Protein AF-R9XJ41-F1 (afdb_monomer_lite)

pLDDT: mean 78.34, std 14.09, range [43.09, 94.81]

Sequence (168 aa):
MDTTALHADYVDATAALVRALARLYLAQQDCAAPDPAQLEHYVRPQLVASANAATTRLLPGNPLAAQLQALRSASYRADAELRTQLAAQWRLLQLFAEQRAAYCALAEDTAVLYSKLRARHAARTRRPSQRSAAAERMRELLLLLIVQGGYHGTHPRVDGWVRRLTLT

Foldseek 3Di:
DPCPVVVVVVLVVLLVVLLVVLCVVCVVVVNNDDDPVSSCVRRVVVSVVVVVVVQVPDDPPDPVVVVVVVVVVVVVVVVVVVVVVVVVVVVVVVVVVVVVVVVVVVVVVVVVVVVVVVVVVVVVPPDPDDDDPVNVVVVVVVVVCCVVVPPPPPDVVVVVVVVVVPPD

Radius of gyration: 33.68 Å; chains: 1; bounding box: 62×40×95 Å

Secondary structure (DSSP, 8-state):
--HHHHHHHHHHHHHHHHHHHHHHHHHHTT-SS--HHHHHHHHHHHHHHHHHHHHHT--TT-HHHHHHHHHHHHHHHHHHHHHHHHHHHHHHHHHHHHHHHHHHHHHHHHHHHHHHHHHHHHHHS-S-----HHHHHHHHHHHHHHHHTT-----HHHHHHHHHHH--

Structure (mmCIF, N/CA/C/O backbone):
data_AF-R9XJ41-F1
#
_entry.id   AF-R9XJ41-F1
#
loop_
_atom_site.group_PDB
_atom_site.id
_atom_site.type_symbol
_atom_site.label_atom_id
_atom_site.label_alt_id
_atom_site.label_comp_id
_atom_site.label_asym_id
_atom_site.label_entity_id
_atom_site.label_seq_id
_atom_site.pdbx_PDB_ins_code
_atom_site.Cartn_x
_atom_site.Cartn_y
_atom_site.Cartn_z
_atom_site.occupancy
_atom_site.B_iso_or_equiv
_atom_site.auth_seq_id
_atom_site.auth_comp_id
_atom_site.auth_asym_id
_atom_site.auth_atom_id
_atom_site.pdbx_PDB_model_num
ATOM 1 N N . MET A 1 1 ? -10.178 -18.156 27.387 1.00 47.78 1 MET A N 1
ATOM 2 C CA . MET A 1 1 ? -11.126 -17.959 26.269 1.00 47.78 1 MET A CA 1
ATOM 3 C C . MET A 1 1 ? -10.438 -17.096 25.237 1.00 47.78 1 MET A C 1
ATOM 5 O O . MET A 1 1 ? -9.752 -16.164 25.638 1.00 47.78 1 MET A O 1
ATOM 9 N N . ASP A 1 2 ? -10.562 -17.440 23.959 1.00 60.72 2 ASP A N 1
ATOM 10 C CA . ASP A 1 2 ? -9.888 -16.732 22.874 1.00 60.72 2 ASP A CA 1
ATOM 11 C C . ASP A 1 2 ? -10.610 -15.406 22.592 1.00 60.72 2 ASP A C 1
ATOM 13 O O . ASP A 1 2 ? -11.625 -15.346 21.902 1.00 60.72 2 ASP A O 1
ATOM 17 N N . THR A 1 3 ? -10.140 -14.337 23.234 1.00 76.06 3 THR A N 1
ATOM 18 C CA . THR A 1 3 ? -10.737 -12.997 23.148 1.00 76.06 3 THR A CA 1
ATOM 19 C C . THR A 1 3 ? -10.487 -12.324 21.799 1.00 76.06 3 THR A C 1
ATOM 21 O O . THR A 1 3 ? -11.039 -11.256 21.547 1.00 76.06 3 THR A O 1
ATOM 24 N N . THR A 1 4 ? -9.677 -12.932 20.927 1.00 77.38 4 THR A N 1
ATOM 25 C CA . THR A 1 4 ? -9.327 -12.384 19.612 1.00 77.38 4 THR A CA 1
ATOM 26 C C . THR A 1 4 ? -10.504 -12.419 18.638 1.00 77.38 4 THR A C 1
ATOM 28 O O . THR A 1 4 ? -10.773 -11.411 17.989 1.00 77.38 4 THR A O 1
ATOM 31 N N . ALA A 1 5 ? -11.266 -13.517 18.608 1.00 83.75 5 ALA A N 1
ATOM 32 C CA . ALA A 1 5 ? -12.460 -13.648 17.773 1.00 83.75 5 ALA A CA 1
ATOM 33 C C . ALA A 1 5 ? -13.555 -12.655 18.192 1.00 83.75 5 ALA A C 1
ATOM 35 O O . ALA A 1 5 ? -14.071 -11.909 17.368 1.00 83.75 5 ALA A O 1
ATOM 36 N N . LEU A 1 6 ? -13.820 -12.554 19.500 1.00 89.69 6 LEU A N 1
ATOM 37 C CA . LEU A 1 6 ? -14.790 -11.595 20.036 1.00 89.69 6 LEU A CA 1
ATOM 38 C C . LEU A 1 6 ? -14.383 -10.140 19.747 1.00 89.69 6 LEU A C 1
ATOM 40 O O . LEU A 1 6 ? -15.234 -9.285 19.512 1.00 89.69 6 LEU A O 1
ATOM 44 N N . HIS A 1 7 ? -13.081 -9.845 19.774 1.00 84.44 7 HIS A N 1
ATOM 45 C CA . HIS A 1 7 ? -12.575 -8.523 19.427 1.00 84.44 7 HIS A CA 1
ATOM 46 C C . HIS A 1 7 ? -12.777 -8.204 17.941 1.00 84.44 7 HIS A C 1
ATOM 48 O O . HIS A 1 7 ? -13.192 -7.091 17.627 1.00 84.44 7 HIS A O 1
ATOM 54 N N . ALA A 1 8 ? -12.527 -9.165 17.048 1.00 88.00 8 ALA A N 1
ATOM 55 C CA . ALA A 1 8 ? -12.768 -9.000 15.617 1.00 88.00 8 ALA A CA 1
ATOM 56 C C . ALA A 1 8 ? -14.253 -8.722 15.331 1.00 88.00 8 ALA A C 1
ATOM 58 O O . ALA A 1 8 ? -14.571 -7.707 14.712 1.00 88.00 8 ALA A O 1
ATOM 59 N N . ASP A 1 9 ? -15.153 -9.528 15.901 1.00 91.06 9 ASP A N 1
ATOM 60 C CA . ASP A 1 9 ? -16.602 -9.341 15.760 1.00 91.06 9 ASP A CA 1
ATOM 61 C C . ASP A 1 9 ? -17.055 -7.968 16.278 1.00 91.06 9 ASP A C 1
ATOM 63 O O . ASP A 1 9 ? -17.872 -7.285 15.656 1.00 91.06 9 ASP A O 1
ATOM 67 N N . TYR A 1 10 ? -16.498 -7.526 17.411 1.00 88.81 10 TYR A N 1
ATOM 68 C CA . TYR A 1 10 ? -16.774 -6.202 17.964 1.00 88.81 10 TYR A CA 1
ATOM 69 C C . TYR A 1 10 ? -16.320 -5.076 17.026 1.00 88.81 10 TYR A C 1
ATOM 71 O O . TYR A 1 10 ? -17.053 -4.100 16.835 1.00 88.81 10 TYR A O 1
ATOM 79 N N . VAL A 1 11 ? -15.121 -5.185 16.446 1.00 88.75 11 VAL A N 1
ATOM 80 C CA . VAL A 1 11 ? -14.584 -4.182 15.514 1.00 88.75 11 VAL A CA 1
ATOM 81 C C . VAL A 1 11 ? -15.458 -4.094 14.264 1.00 88.75 11 VAL A C 1
ATOM 83 O O . VAL A 1 11 ? -15.842 -2.986 13.875 1.00 88.75 11 VAL A O 1
ATOM 86 N N . ASP A 1 12 ? -15.844 -5.234 13.697 1.00 91.50 12 ASP A N 1
ATOM 87 C CA . ASP A 1 12 ? -16.682 -5.297 12.498 1.00 91.50 12 ASP A CA 1
ATOM 88 C C . ASP A 1 12 ? -18.084 -4.738 12.755 1.00 91.50 12 ASP A C 1
ATOM 90 O O . ASP A 1 12 ? -18.573 -3.893 11.995 1.00 91.50 12 ASP A O 1
ATOM 94 N N . ALA A 1 13 ? -18.708 -5.123 13.872 1.00 93.19 13 ALA A N 1
ATOM 95 C CA . ALA A 1 13 ? -20.007 -4.595 14.277 1.00 93.19 13 ALA A CA 1
ATOM 96 C C . ALA A 1 13 ? -19.960 -3.076 14.519 1.00 93.19 13 ALA A C 1
ATOM 98 O O . ALA A 1 13 ? -20.854 -2.346 14.082 1.00 93.19 13 ALA A O 1
ATOM 99 N N . THR A 1 14 ? -18.897 -2.578 15.159 1.00 91.38 14 THR A N 1
ATOM 100 C CA . THR A 1 14 ? -18.712 -1.140 15.413 1.00 91.38 14 THR A CA 1
ATOM 101 C C . THR A 1 14 ? -18.532 -0.370 14.104 1.00 91.38 14 THR A C 1
ATOM 103 O O . THR A 1 14 ? -19.156 0.675 13.908 1.00 91.38 14 THR A O 1
ATOM 106 N N . ALA A 1 15 ? -17.729 -0.892 13.174 1.00 92.00 15 ALA A N 1
ATOM 107 C CA . ALA A 1 15 ? -17.530 -0.281 11.863 1.00 92.00 15 ALA A CA 1
ATOM 108 C C . ALA A 1 15 ? -18.827 -0.252 11.039 1.00 92.00 15 ALA A C 1
ATOM 110 O O . ALA A 1 15 ? -19.143 0.767 10.414 1.00 92.00 15 ALA A O 1
ATOM 111 N N . ALA A 1 16 ? -19.604 -1.338 11.067 1.00 94.00 16 ALA A N 1
ATOM 112 C CA . ALA A 1 16 ? -20.904 -1.415 10.410 1.00 94.00 16 ALA A CA 1
ATOM 113 C C . ALA A 1 16 ? -21.900 -0.400 10.993 1.00 94.00 16 ALA A C 1
ATOM 115 O O . ALA A 1 16 ? -22.562 0.311 10.234 1.00 94.00 16 ALA A O 1
ATOM 116 N N . LEU A 1 17 ? -21.955 -0.276 12.323 1.00 94.81 17 LEU A N 1
ATOM 117 C CA . LEU A 1 17 ? -22.817 0.685 13.010 1.00 94.81 17 LEU A CA 1
ATOM 118 C C . LEU A 1 17 ? -22.461 2.131 12.645 1.00 94.81 17 LEU A C 1
ATOM 120 O O . LEU A 1 17 ? -23.339 2.892 12.243 1.00 94.81 17 LEU A O 1
ATOM 124 N N . VAL A 1 18 ? -21.182 2.511 12.727 1.00 94.38 18 VAL A N 1
ATOM 125 C CA . VAL A 1 18 ? -20.737 3.875 12.385 1.00 94.38 18 VAL A CA 1
ATOM 126 C C . VAL A 1 18 ? -21.046 4.204 10.921 1.00 94.38 18 VAL A C 1
ATOM 128 O O . VAL A 1 18 ? -21.516 5.301 10.619 1.00 94.38 18 VAL A O 1
ATOM 131 N N . ARG A 1 19 ? -20.863 3.247 10.003 1.00 94.75 19 ARG A N 1
ATOM 132 C CA . ARG A 1 19 ? -21.244 3.415 8.591 1.00 94.75 19 ARG A CA 1
ATOM 133 C C . ARG A 1 19 ? -22.747 3.581 8.401 1.00 94.75 19 ARG A C 1
ATOM 135 O O . ARG A 1 19 ? -23.159 4.422 7.604 1.00 94.75 19 ARG A O 1
ATOM 142 N N . ALA A 1 20 ? -23.563 2.807 9.112 1.00 94.06 20 ALA A N 1
ATOM 143 C CA . ALA A 1 20 ? -25.016 2.938 9.059 1.00 94.06 20 ALA A CA 1
ATOM 144 C C . ALA A 1 20 ? -25.473 4.314 9.568 1.00 94.06 20 ALA A C 1
ATOM 146 O O . ALA A 1 20 ? -26.287 4.965 8.915 1.00 94.06 20 ALA A O 1
ATOM 147 N N . LEU A 1 21 ? -24.890 4.796 10.670 1.00 94.06 21 LEU A N 1
ATOM 148 C CA . LEU A 1 21 ? -25.164 6.127 11.215 1.00 94.06 21 LEU A CA 1
ATOM 149 C C . LEU A 1 21 ? -24.740 7.245 10.256 1.00 94.06 21 LEU A C 1
ATOM 151 O O . LEU A 1 21 ? -25.495 8.192 10.054 1.00 94.06 21 LEU A O 1
ATOM 155 N N . ALA A 1 22 ? -23.576 7.122 9.615 1.00 93.06 22 ALA A N 1
ATOM 156 C CA . ALA A 1 22 ? -23.124 8.092 8.621 1.00 93.06 22 ALA A CA 1
ATOM 157 C C . ALA A 1 22 ? -24.053 8.139 7.394 1.00 93.06 22 ALA A C 1
ATOM 159 O O . ALA A 1 22 ? -24.390 9.221 6.919 1.00 93.06 22 ALA A O 1
ATOM 160 N N . ARG A 1 23 ? -24.529 6.980 6.916 1.00 93.81 23 ARG A N 1
ATOM 161 C CA . ARG A 1 23 ? -25.531 6.912 5.838 1.00 93.81 23 ARG A CA 1
ATOM 162 C C . ARG A 1 23 ? -26.861 7.533 6.250 1.00 93.81 23 ARG A C 1
ATOM 164 O O . ARG A 1 23 ? -27.439 8.268 5.461 1.00 93.81 23 ARG A O 1
ATOM 171 N N . LEU A 1 24 ? -27.326 7.266 7.470 1.00 94.06 24 LEU A N 1
ATOM 172 C CA . LEU A 1 24 ? -28.554 7.858 8.000 1.00 94.06 24 LEU A CA 1
ATOM 173 C C . LEU A 1 24 ? -28.443 9.385 8.085 1.00 94.06 24 LEU A C 1
ATOM 175 O O . LEU A 1 24 ? -29.351 10.084 7.648 1.00 94.06 24 LEU A O 1
ATOM 179 N N . TYR A 1 25 ? -27.322 9.895 8.597 1.00 92.75 25 TYR A N 1
ATOM 180 C CA . TYR A 1 25 ? -27.053 11.330 8.663 1.00 92.75 25 TYR A CA 1
ATOM 181 C C . TYR A 1 25 ? -27.064 11.974 7.272 1.00 92.75 25 TYR A C 1
ATOM 183 O O . TYR A 1 25 ? -27.705 12.998 7.074 1.00 92.75 25 TYR A O 1
ATOM 191 N N . LEU A 1 26 ? -26.405 11.356 6.289 1.00 92.56 26 LEU A N 1
ATOM 192 C CA . LEU A 1 26 ? -26.375 11.864 4.915 1.00 92.56 26 LEU A CA 1
ATOM 193 C C . LEU A 1 26 ? -27.753 11.814 4.248 1.00 92.56 26 LEU A C 1
ATOM 195 O O . LEU A 1 26 ? -28.142 12.776 3.593 1.00 92.56 26 LEU A O 1
ATOM 199 N N . ALA A 1 27 ? -28.528 10.757 4.489 1.00 92.38 27 ALA A N 1
ATOM 200 C CA . ALA A 1 27 ? -29.902 10.662 4.009 1.00 92.38 27 ALA A CA 1
ATOM 201 C C . ALA A 1 27 ? -30.805 11.761 4.599 1.00 92.38 27 ALA A C 1
ATOM 203 O O . ALA A 1 27 ? -31.674 12.267 3.897 1.00 92.38 27 ALA A O 1
ATOM 204 N N . GLN A 1 28 ? -30.579 12.171 5.854 1.00 93.50 28 GLN A N 1
ATOM 205 C CA . GLN A 1 28 ? -31.273 13.311 6.475 1.00 93.50 28 GLN A CA 1
ATOM 206 C C . GLN A 1 28 ? -30.869 14.672 5.884 1.00 93.50 28 GLN A C 1
ATOM 208 O O . GLN A 1 28 ? -31.596 15.642 6.065 1.00 93.50 28 GLN A O 1
ATOM 213 N N . GLN A 1 29 ? -29.724 14.752 5.203 1.00 92.12 29 GLN A N 1
ATOM 214 C CA . GLN A 1 29 ? -29.212 15.952 4.527 1.00 92.12 29 GLN A CA 1
ATOM 215 C C . GLN A 1 29 ? -29.495 15.917 3.013 1.00 92.12 29 GLN A C 1
ATOM 217 O O . GLN A 1 29 ? -28.722 16.457 2.225 1.00 92.12 29 GLN A O 1
ATOM 222 N N . ASP A 1 30 ? -30.551 15.209 2.598 1.00 91.25 30 ASP A N 1
ATOM 223 C CA . ASP A 1 30 ? -30.950 15.009 1.197 1.00 91.25 30 ASP A CA 1
ATOM 224 C C . ASP A 1 30 ? -29.888 14.327 0.305 1.00 91.25 30 ASP A C 1
ATOM 226 O O . ASP A 1 30 ? -29.956 14.360 -0.925 1.00 91.25 30 ASP A O 1
ATOM 230 N N . CYS A 1 31 ? -28.919 13.629 0.906 1.00 86.00 31 CYS A N 1
ATOM 231 C CA . CYS A 1 31 ? -27.916 12.833 0.202 1.00 86.00 31 CYS A CA 1
ATOM 232 C C . CYS A 1 31 ? -28.254 11.336 0.305 1.00 86.00 31 CYS A C 1
ATOM 234 O O . CYS A 1 31 ? -27.713 10.599 1.130 1.00 86.00 31 CYS A O 1
ATOM 236 N N . ALA A 1 32 ? -29.176 10.876 -0.547 1.00 81.12 32 ALA A N 1
ATOM 237 C CA . ALA A 1 32 ? -29.675 9.495 -0.529 1.00 81.12 32 ALA A CA 1
ATOM 238 C C . ALA A 1 32 ? -28.634 8.441 -0.966 1.00 81.12 32 ALA A C 1
ATOM 240 O O . ALA A 1 32 ? -28.714 7.284 -0.555 1.00 81.12 32 ALA A O 1
ATOM 241 N N . ALA A 1 33 ? -27.658 8.829 -1.792 1.00 87.00 33 ALA A N 1
ATOM 242 C CA . ALA A 1 33 ? -26.629 7.941 -2.330 1.00 87.00 33 ALA A CA 1
ATOM 243 C C . ALA A 1 33 ? -25.246 8.613 -2.260 1.00 87.00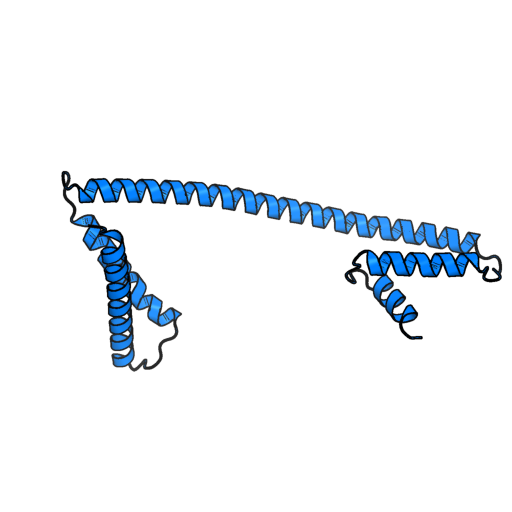 33 ALA A C 1
ATOM 245 O O . ALA A 1 33 ? -24.782 9.167 -3.258 1.00 87.00 33 ALA A O 1
ATOM 246 N N . PRO A 1 34 ? -24.594 8.608 -1.085 1.00 86.50 34 PRO A N 1
ATOM 247 C CA . PRO A 1 34 ? -23.290 9.234 -0.937 1.00 86.50 34 PRO A CA 1
ATOM 248 C C . PRO A 1 34 ? -22.207 8.450 -1.683 1.00 86.50 34 PRO A C 1
ATOM 250 O O . PRO A 1 34 ? -22.154 7.219 -1.616 1.00 86.50 34 PRO A O 1
ATOM 253 N N . ASP A 1 35 ? -21.310 9.178 -2.347 1.00 92.25 35 ASP A N 1
ATOM 254 C CA . ASP A 1 35 ? -20.080 8.616 -2.908 1.00 92.25 35 ASP A CA 1
ATOM 255 C C . ASP A 1 35 ? -19.236 7.974 -1.785 1.00 92.25 35 ASP A C 1
ATOM 257 O O . ASP A 1 35 ? -19.159 8.536 -0.684 1.00 92.25 35 ASP A O 1
ATOM 261 N N . PRO A 1 36 ? -18.586 6.816 -2.014 1.00 90.62 36 PRO A N 1
ATOM 262 C CA . PRO A 1 36 ? -17.637 6.220 -1.080 1.00 90.62 36 PRO A CA 1
ATOM 263 C C . PRO A 1 36 ? -16.685 7.202 -0.385 1.00 90.62 36 PRO A C 1
ATOM 265 O O . PRO A 1 36 ? -16.491 7.092 0.827 1.00 90.62 36 PRO A O 1
ATOM 268 N N . ALA A 1 37 ? -16.124 8.183 -1.101 1.00 90.81 37 ALA A N 1
ATOM 269 C CA . ALA A 1 37 ? -15.215 9.158 -0.496 1.00 90.81 37 ALA A CA 1
ATOM 270 C C . ALA A 1 37 ? -15.937 10.096 0.486 1.00 90.81 37 ALA A C 1
ATOM 272 O O . ALA A 1 37 ? -15.422 10.389 1.568 1.00 90.81 37 ALA A O 1
ATOM 273 N N . GLN A 1 38 ? -17.152 10.524 0.134 1.00 87.75 38 GLN A N 1
ATOM 274 C CA . GLN A 1 38 ? -17.998 11.348 0.991 1.00 87.75 38 GLN A CA 1
ATOM 275 C C . GLN A 1 38 ? -18.423 10.580 2.244 1.00 87.75 38 GLN A C 1
ATOM 277 O O . GLN A 1 38 ? -18.351 11.124 3.339 1.00 87.75 38 GLN A O 1
ATOM 282 N N . LEU A 1 39 ? -18.806 9.307 2.120 1.00 92.00 39 LEU A N 1
ATOM 283 C CA . LEU A 1 39 ? -19.161 8.477 3.273 1.00 92.00 39 LEU A CA 1
ATOM 284 C C . LEU A 1 39 ? -17.970 8.288 4.228 1.00 92.00 39 LEU A C 1
ATOM 286 O O . LEU A 1 39 ? -18.108 8.466 5.440 1.00 92.00 39 LEU A O 1
ATOM 290 N N . GLU A 1 40 ? -16.791 7.967 3.693 1.00 92.31 40 GLU A N 1
ATOM 291 C CA . GLU A 1 40 ? -15.582 7.750 4.497 1.00 92.31 40 GLU A CA 1
ATOM 292 C C . GLU A 1 40 ? -15.108 9.028 5.215 1.00 92.31 40 GLU A C 1
ATOM 294 O O . GLU A 1 40 ? -14.541 8.938 6.308 1.00 92.31 40 GLU A O 1
ATOM 299 N N . HIS A 1 41 ? -15.420 10.218 4.684 1.00 91.75 41 HIS A N 1
ATOM 300 C CA . HIS A 1 41 ? -15.179 11.491 5.371 1.00 91.75 41 HIS A CA 1
ATOM 301 C C . HIS A 1 41 ? -15.895 11.578 6.732 1.00 91.75 41 HIS A C 1
ATOM 303 O O . HIS A 1 41 ? -15.318 12.094 7.689 1.00 91.75 41 HIS A O 1
ATOM 309 N N . TYR A 1 42 ? -17.110 11.031 6.852 1.00 88.50 42 TYR A N 1
ATOM 310 C CA . TYR A 1 42 ? -17.879 11.038 8.107 1.00 88.50 42 TYR A CA 1
ATOM 311 C C . TYR A 1 42 ? -17.572 9.841 9.011 1.00 88.50 42 TYR A C 1
ATOM 313 O O . TYR A 1 42 ? -17.636 9.956 10.236 1.00 88.50 42 TYR A O 1
ATOM 321 N N . VAL A 1 43 ? -17.231 8.693 8.424 1.00 91.88 43 VAL A N 1
ATOM 322 C CA . VAL A 1 43 ? -16.985 7.440 9.156 1.00 91.88 43 VAL A CA 1
ATOM 323 C C . VAL A 1 43 ? -15.623 7.453 9.846 1.00 91.88 43 VAL A C 1
ATOM 325 O O . VAL A 1 43 ? -15.514 7.125 11.031 1.00 91.88 43 VAL A O 1
ATOM 328 N N . ARG A 1 44 ? -14.569 7.854 9.128 1.00 90.69 44 ARG A N 1
ATOM 329 C CA . ARG A 1 44 ? -13.187 7.729 9.604 1.00 90.69 44 ARG A CA 1
ATOM 330 C C . ARG A 1 44 ? -12.905 8.523 10.889 1.00 90.69 44 ARG A C 1
ATOM 332 O O . ARG A 1 44 ? -12.310 7.940 11.797 1.00 90.69 44 ARG A O 1
ATOM 339 N N . PRO A 1 45 ? -13.338 9.791 11.042 1.00 91.75 45 PRO A N 1
ATOM 340 C CA . PRO A 1 45 ? -13.117 10.536 12.281 1.00 91.75 45 PRO A CA 1
ATOM 341 C C . PRO A 1 45 ? -13.817 9.906 13.489 1.00 91.75 45 PRO A C 1
ATOM 343 O O . PRO A 1 45 ? -13.249 9.902 14.578 1.00 91.75 45 PRO A O 1
ATOM 346 N N . GLN A 1 46 ? -15.013 9.335 13.301 1.00 90.44 46 GLN A N 1
ATOM 347 C CA . GLN A 1 46 ? -15.761 8.691 14.384 1.00 90.44 46 GLN A CA 1
ATOM 348 C C . GLN A 1 46 ? -15.056 7.426 14.878 1.00 90.44 46 GLN A C 1
ATOM 350 O O . GLN A 1 46 ? -14.865 7.265 16.080 1.00 90.44 46 GLN A O 1
ATOM 355 N N . LEU A 1 47 ? -14.575 6.577 13.963 1.00 90.44 47 LEU A N 1
ATOM 356 C CA . LEU A 1 47 ? -13.800 5.388 14.332 1.00 90.44 47 LEU A CA 1
ATOM 357 C C . LEU A 1 47 ? -12.498 5.753 15.059 1.00 90.44 47 LEU A C 1
ATOM 359 O O . LEU A 1 47 ? -12.156 5.137 16.071 1.00 90.44 47 LEU A O 1
ATOM 363 N N . VAL A 1 48 ? -11.797 6.792 14.590 1.00 88.00 48 VAL A N 1
ATOM 364 C CA . VAL A 1 48 ? -10.580 7.298 15.246 1.00 88.00 48 VAL A CA 1
ATOM 365 C C . VAL A 1 48 ? -10.891 7.842 16.641 1.00 88.00 48 VAL A C 1
ATOM 367 O O . VAL A 1 48 ? -10.163 7.546 17.588 1.00 88.00 48 VAL A O 1
ATOM 370 N N . ALA A 1 49 ? -11.979 8.598 16.801 1.00 86.94 49 ALA A N 1
ATOM 371 C CA . ALA A 1 49 ? -12.395 9.127 18.095 1.00 86.94 49 ALA A CA 1
ATOM 372 C C . ALA A 1 49 ? -12.736 8.003 19.088 1.00 86.94 49 ALA A C 1
ATOM 374 O O . ALA A 1 49 ? -12.273 8.047 20.229 1.00 86.94 49 ALA A O 1
ATOM 375 N N . SER A 1 50 ? -13.466 6.971 18.654 1.00 85.38 50 SER A N 1
ATOM 376 C CA . SER A 1 50 ? -13.790 5.800 19.479 1.00 85.38 50 SER A CA 1
ATOM 377 C C . SER A 1 50 ? -12.537 5.041 19.922 1.00 85.38 50 SER A C 1
ATOM 379 O O . SER A 1 50 ? -12.395 4.727 21.106 1.00 85.38 50 SER A O 1
ATOM 381 N N . ALA A 1 51 ? -11.589 4.805 19.009 1.00 83.81 51 ALA A N 1
ATOM 382 C CA . ALA A 1 51 ? -10.318 4.156 19.333 1.00 83.81 51 ALA A CA 1
ATOM 383 C C . ALA A 1 51 ? -9.460 5.003 20.295 1.00 83.81 51 ALA A C 1
ATOM 385 O O . ALA A 1 51 ? -8.887 4.490 21.261 1.00 83.81 51 ALA A O 1
ATOM 386 N N . ASN A 1 52 ? -9.408 6.320 20.085 1.00 83.94 52 ASN A N 1
ATOM 387 C CA . ASN A 1 52 ? -8.676 7.232 20.962 1.00 83.94 52 ASN A CA 1
ATOM 388 C C . ASN A 1 52 ? -9.295 7.285 22.363 1.00 83.94 52 ASN A C 1
ATOM 390 O O . ASN A 1 52 ? -8.572 7.185 23.350 1.00 83.94 52 ASN A O 1
ATOM 394 N N . ALA A 1 53 ? -10.622 7.371 22.471 1.00 82.19 53 ALA A N 1
ATOM 395 C CA . ALA A 1 53 ? -11.320 7.385 23.755 1.00 82.19 53 ALA A CA 1
ATOM 396 C C . ALA A 1 53 ? -11.118 6.085 24.553 1.00 82.19 53 ALA A C 1
ATOM 398 O O . ALA A 1 53 ? -10.985 6.127 25.777 1.00 82.19 53 ALA A O 1
ATOM 399 N N . ALA A 1 54 ? -11.058 4.938 23.870 1.00 79.44 54 ALA A N 1
ATOM 400 C CA . ALA A 1 54 ? -10.794 3.646 24.501 1.00 79.44 54 ALA A CA 1
ATOM 401 C C . ALA A 1 54 ? -9.366 3.547 25.066 1.00 79.44 54 ALA A C 1
ATOM 403 O O . ALA A 1 54 ? -9.143 2.897 26.085 1.00 79.44 54 ALA A O 1
ATOM 404 N N . THR A 1 55 ? -8.398 4.210 24.430 1.00 77.69 55 THR A N 1
ATOM 405 C CA . THR A 1 55 ? -6.982 4.106 24.808 1.00 77.69 55 THR A CA 1
ATOM 406 C C . THR A 1 55 ? -6.522 5.161 25.813 1.00 77.69 55 THR A C 1
ATOM 408 O O . THR A 1 55 ? -5.612 4.889 26.592 1.00 77.69 55 THR A O 1
ATOM 411 N N . THR A 1 56 ? -7.139 6.345 25.845 1.00 74.56 56 THR A N 1
ATOM 412 C CA . THR A 1 56 ? -6.761 7.439 26.763 1.00 74.56 56 THR A CA 1
ATOM 413 C C . THR A 1 56 ? -7.266 7.257 28.193 1.00 74.56 56 THR A C 1
ATOM 415 O O . THR A 1 56 ? -6.736 7.880 29.107 1.00 74.56 56 THR A O 1
ATOM 418 N N . ARG A 1 57 ? -8.262 6.390 28.415 1.00 72.31 57 ARG A N 1
ATOM 419 C CA . ARG A 1 57 ? -8.851 6.126 29.743 1.00 72.31 57 ARG A CA 1
ATOM 420 C C . ARG A 1 57 ? -8.127 5.044 30.553 1.00 72.31 57 ARG A C 1
ATOM 422 O O . ARG A 1 57 ? -8.555 4.723 31.659 1.00 72.31 57 ARG A O 1
ATOM 429 N N . LEU A 1 58 ? -7.055 4.459 30.020 1.00 81.44 58 LEU A N 1
ATOM 430 C CA . LEU A 1 58 ? -6.308 3.400 30.697 1.00 81.44 58 LEU A CA 1
ATOM 431 C C . LEU A 1 58 ? -5.296 4.003 31.681 1.00 81.44 58 LEU A C 1
ATOM 433 O O . LEU A 1 58 ? -4.341 4.662 31.280 1.00 81.44 58 LEU A O 1
ATOM 437 N N . LEU A 1 59 ? -5.513 3.770 32.978 1.00 77.06 59 LEU A N 1
ATOM 438 C CA . LEU A 1 59 ? -4.634 4.243 34.050 1.00 77.06 59 LEU A CA 1
ATOM 439 C C . LEU A 1 59 ? -3.345 3.399 34.166 1.00 77.06 59 LEU A C 1
ATOM 441 O O . LEU A 1 59 ? -3.363 2.203 33.843 1.00 77.06 59 LEU A O 1
ATOM 445 N N . PRO A 1 60 ? -2.237 3.979 34.678 1.00 71.50 60 PRO A N 1
ATOM 446 C CA . PRO A 1 60 ? -1.017 3.234 34.984 1.00 71.50 60 PRO A CA 1
ATOM 447 C C . PRO A 1 60 ? -1.311 2.110 35.988 1.00 71.50 60 PRO A C 1
ATOM 449 O O . PRO A 1 60 ? -1.954 2.345 37.007 1.00 71.50 60 PRO A O 1
ATOM 452 N N . GLY A 1 61 ? -0.862 0.887 35.694 1.00 74.19 61 GLY A N 1
ATOM 453 C CA . GLY A 1 61 ? -1.137 -0.310 36.506 1.00 74.19 61 GLY A CA 1
ATOM 454 C C . GLY A 1 61 ? -2.262 -1.208 35.974 1.00 74.19 61 GLY A C 1
ATOM 455 O O . GLY A 1 61 ? -2.419 -2.328 36.451 1.00 74.19 61 GLY A O 1
ATOM 456 N N . ASN A 1 62 ? -3.008 -0.775 34.951 1.00 83.75 62 ASN A N 1
ATOM 457 C CA . ASN A 1 62 ? -3.968 -1.638 34.261 1.00 83.75 62 ASN A CA 1
ATOM 458 C C . ASN A 1 62 ? -3.233 -2.624 33.317 1.00 83.75 62 ASN A C 1
ATOM 460 O O . ASN A 1 62 ? -2.437 -2.173 32.486 1.00 83.75 62 ASN A O 1
ATOM 464 N N . PRO A 1 63 ? -3.505 -3.944 33.364 1.00 83.75 63 PRO A N 1
ATOM 465 C CA . PRO A 1 63 ? -2.882 -4.919 32.460 1.00 83.75 63 PRO A CA 1
ATOM 466 C C . PRO A 1 63 ? -3.142 -4.624 30.972 1.00 83.75 63 PRO A C 1
ATOM 468 O O . PRO A 1 63 ? -2.275 -4.870 30.132 1.00 83.75 63 PRO A O 1
ATOM 471 N N . LEU A 1 64 ? -4.287 -4.021 30.639 1.00 84.12 64 LEU A N 1
ATOM 472 C CA . LEU A 1 64 ? -4.620 -3.602 29.274 1.00 84.12 64 LEU A CA 1
ATOM 473 C C . LEU A 1 64 ? -3.766 -2.416 28.803 1.00 84.12 64 LEU A C 1
ATOM 475 O O . LEU A 1 64 ? -3.499 -2.294 27.611 1.00 84.12 64 LEU A O 1
ATOM 479 N N . ALA A 1 65 ? -3.291 -1.563 29.719 1.00 85.06 65 ALA A N 1
ATOM 480 C CA . ALA A 1 65 ? -2.386 -0.465 29.375 1.00 85.06 65 ALA A CA 1
ATOM 481 C C . ALA A 1 65 ? -1.018 -0.998 28.918 1.00 85.06 65 ALA A C 1
ATOM 483 O O . ALA A 1 65 ? -0.478 -0.539 27.912 1.00 85.06 65 ALA A O 1
ATOM 484 N N . ALA A 1 66 ? -0.493 -2.015 29.611 1.00 83.69 66 ALA A N 1
ATOM 485 C CA . ALA A 1 66 ? 0.756 -2.677 29.235 1.00 83.69 66 ALA A CA 1
ATOM 486 C C . ALA A 1 66 ? 0.627 -3.420 27.893 1.00 83.69 66 ALA A C 1
ATOM 488 O O . ALA A 1 66 ? 1.508 -3.312 27.039 1.00 83.69 66 ALA A O 1
ATOM 489 N N . GLN A 1 67 ? -0.497 -4.112 27.667 1.00 85.31 67 GLN A N 1
ATOM 490 C CA . GLN A 1 67 ? -0.787 -4.762 26.383 1.00 85.31 67 GLN A CA 1
ATOM 491 C C . GLN A 1 67 ? -0.890 -3.748 25.237 1.00 85.31 67 GLN A C 1
ATOM 493 O O . GLN A 1 67 ? -0.290 -3.946 24.182 1.00 85.31 67 GLN A O 1
ATOM 498 N N . LEU A 1 68 ? -1.582 -2.626 25.453 1.00 86.94 68 LEU A N 1
ATOM 499 C CA . LEU A 1 68 ? -1.670 -1.545 24.473 1.00 86.94 68 LEU A CA 1
ATOM 500 C C . LEU A 1 68 ? -0.290 -0.955 24.150 1.00 86.94 68 LEU A C 1
ATOM 502 O O . LEU A 1 68 ? 0.009 -0.694 22.985 1.00 86.94 68 LEU A O 1
ATOM 506 N N . GLN A 1 69 ? 0.560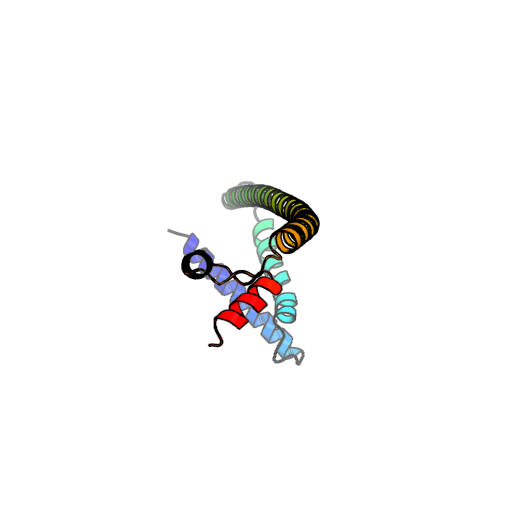 -0.749 25.159 1.00 86.88 69 GLN A N 1
ATOM 507 C CA . GLN A 1 69 ? 1.922 -0.259 24.951 1.00 86.88 69 GLN A CA 1
ATOM 508 C C . GLN A 1 69 ? 2.750 -1.248 24.120 1.00 86.88 69 GLN A C 1
ATOM 510 O O . GLN A 1 69 ? 3.413 -0.827 23.172 1.00 86.88 69 GLN A O 1
ATOM 515 N N . ALA A 1 70 ? 2.664 -2.547 2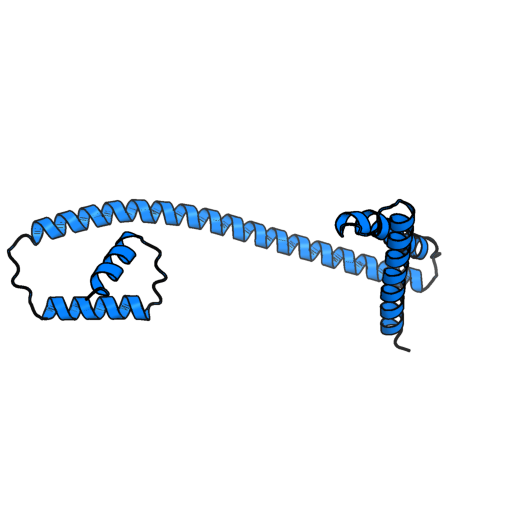4.418 1.00 87.88 70 ALA A N 1
ATOM 516 C CA . ALA A 1 70 ? 3.342 -3.588 23.651 1.00 87.88 70 ALA A CA 1
ATOM 517 C C . ALA A 1 70 ? 2.875 -3.622 22.184 1.00 87.88 70 ALA A C 1
ATOM 519 O O . ALA A 1 70 ? 3.712 -3.633 21.281 1.00 87.88 70 ALA A O 1
ATOM 520 N N . LEU A 1 71 ? 1.559 -3.551 21.939 1.00 87.75 71 LEU A N 1
ATOM 521 C CA . LEU A 1 71 ? 0.984 -3.492 20.589 1.00 87.75 71 LEU A CA 1
ATOM 522 C C . LEU A 1 71 ? 1.435 -2.242 19.824 1.00 87.75 71 LEU A C 1
ATOM 524 O O . LEU A 1 71 ? 1.841 -2.343 18.668 1.00 87.75 71 LEU A O 1
ATOM 528 N N . ARG A 1 72 ? 1.441 -1.070 20.474 1.00 88.12 72 ARG A N 1
ATOM 529 C CA . ARG A 1 72 ? 1.951 0.174 19.873 1.00 88.12 72 ARG A CA 1
ATOM 530 C C . ARG A 1 72 ? 3.423 0.044 19.497 1.00 88.12 72 ARG A C 1
ATOM 532 O O . ARG A 1 72 ? 3.796 0.374 18.376 1.00 88.12 72 ARG A O 1
ATOM 539 N N . SER A 1 73 ? 4.260 -0.465 20.400 1.00 90.19 73 SER A N 1
ATOM 540 C CA . SER A 1 73 ? 5.682 -0.685 20.117 1.00 90.19 73 SER A CA 1
ATOM 541 C C . SER A 1 73 ? 5.906 -1.676 18.972 1.00 90.19 73 SER A C 1
ATOM 543 O O . SER A 1 73 ? 6.782 -1.437 18.144 1.00 90.19 73 SER A O 1
ATOM 545 N N . ALA A 1 74 ? 5.124 -2.756 18.899 1.00 91.69 74 ALA A N 1
ATOM 546 C CA . ALA A 1 74 ? 5.191 -3.714 17.797 1.00 91.69 74 ALA A CA 1
ATOM 547 C C . ALA A 1 74 ? 4.797 -3.067 16.459 1.00 91.69 74 ALA A C 1
ATOM 549 O O . ALA A 1 74 ? 5.536 -3.194 15.485 1.00 91.69 74 ALA A O 1
ATOM 550 N N . SER A 1 75 ? 3.701 -2.299 16.438 1.00 89.50 75 SER A N 1
ATOM 551 C CA . SER A 1 75 ? 3.244 -1.560 15.254 1.00 89.50 75 SER A CA 1
ATOM 552 C C . SER A 1 75 ? 4.300 -0.572 14.756 1.00 89.50 75 SER A C 1
ATOM 554 O O . SER A 1 75 ? 4.630 -0.577 13.576 1.00 89.50 75 SER A O 1
ATOM 556 N N . TYR A 1 76 ? 4.901 0.225 15.647 1.00 90.62 76 TYR A N 1
ATOM 557 C CA . TYR A 1 76 ? 5.941 1.182 15.254 1.00 90.62 76 TYR A CA 1
ATOM 558 C C . TYR A 1 76 ? 7.196 0.508 14.689 1.00 90.62 76 TYR A C 1
ATOM 560 O O . TYR A 1 76 ? 7.825 1.053 13.782 1.00 90.62 76 TYR A O 1
ATOM 568 N N . ARG A 1 77 ? 7.575 -0.667 15.209 1.00 91.56 77 ARG A N 1
ATOM 569 C CA . ARG A 1 77 ? 8.697 -1.441 14.655 1.00 91.56 77 ARG A CA 1
ATOM 570 C C . ARG A 1 77 ? 8.373 -1.960 13.257 1.00 91.56 77 ARG A C 1
ATOM 572 O O . ARG A 1 77 ? 9.204 -1.806 12.368 1.00 91.56 77 ARG A O 1
ATOM 579 N N . ALA A 1 78 ? 7.174 -2.509 13.064 1.00 91.38 78 ALA A N 1
ATOM 580 C CA . ALA A 1 78 ? 6.718 -2.978 11.759 1.00 91.38 78 ALA A CA 1
ATOM 581 C C . ALA A 1 78 ? 6.674 -1.833 10.732 1.00 91.38 78 ALA A C 1
ATOM 583 O O . ALA A 1 78 ? 7.184 -1.983 9.626 1.00 91.38 78 ALA A O 1
ATOM 584 N N . ASP A 1 79 ? 6.167 -0.657 11.115 1.00 92.25 79 ASP A N 1
ATOM 585 C CA . ASP A 1 79 ? 6.153 0.527 10.246 1.00 92.25 79 ASP A CA 1
ATOM 586 C C . ASP A 1 79 ? 7.566 0.985 9.862 1.00 92.25 79 ASP A C 1
ATOM 588 O O . ASP A 1 79 ? 7.811 1.379 8.719 1.00 92.25 79 ASP A O 1
ATOM 592 N N . ALA A 1 80 ? 8.512 0.949 10.806 1.00 92.44 80 ALA A N 1
ATOM 593 C CA . ALA A 1 80 ? 9.902 1.297 10.535 1.00 92.44 80 ALA A CA 1
ATOM 594 C C . ALA A 1 80 ? 10.546 0.322 9.536 1.00 92.44 80 ALA A C 1
ATOM 596 O O . ALA A 1 80 ? 11.224 0.765 8.609 1.00 92.44 80 ALA A O 1
ATOM 597 N N . GLU A 1 81 ? 10.296 -0.979 9.685 1.00 93.12 81 GLU A N 1
ATOM 598 C CA . GLU A 1 81 ? 10.772 -2.009 8.757 1.00 93.12 81 GLU A CA 1
ATOM 599 C C . GLU A 1 81 ? 10.138 -1.869 7.366 1.00 93.12 81 GLU A C 1
ATOM 601 O O . GLU A 1 81 ? 10.817 -1.930 6.343 1.00 93.12 81 GLU A O 1
ATOM 606 N N . LEU A 1 82 ? 8.838 -1.594 7.302 1.00 94.31 82 LEU A N 1
ATOM 607 C CA . LEU A 1 82 ? 8.143 -1.409 6.032 1.00 94.31 82 LEU A CA 1
ATOM 608 C C . LEU A 1 82 ? 8.682 -0.171 5.292 1.00 94.31 82 LEU A C 1
ATOM 610 O O . LEU A 1 82 ? 8.907 -0.207 4.082 1.00 94.31 82 LEU A O 1
ATOM 614 N N . ARG A 1 83 ? 8.996 0.909 6.018 1.00 92.25 83 ARG A N 1
ATOM 615 C CA . ARG A 1 83 ? 9.649 2.099 5.445 1.00 92.25 83 ARG A CA 1
ATOM 616 C C . ARG A 1 83 ? 11.039 1.804 4.886 1.00 92.25 83 ARG A C 1
ATOM 618 O O . ARG A 1 83 ? 11.368 2.327 3.821 1.00 92.25 83 ARG A O 1
ATOM 625 N N . THR A 1 84 ? 11.854 0.990 5.559 1.00 93.88 84 THR A N 1
ATOM 626 C CA . THR A 1 84 ? 13.185 0.634 5.036 1.00 93.88 84 THR A CA 1
ATOM 627 C C . THR A 1 84 ? 13.078 -0.243 3.790 1.00 93.88 84 THR A C 1
ATOM 629 O O . THR A 1 84 ? 13.802 -0.003 2.821 1.00 93.88 84 THR A O 1
ATOM 632 N N . GLN A 1 85 ? 12.131 -1.184 3.760 1.00 94.00 85 GLN A N 1
ATOM 633 C CA . GLN A 1 85 ? 11.844 -2.002 2.578 1.00 94.00 85 GLN A CA 1
ATOM 634 C C . GLN A 1 85 ? 11.378 -1.148 1.391 1.00 94.00 85 GLN A C 1
ATOM 636 O O . GLN A 1 85 ? 11.914 -1.288 0.291 1.00 94.00 85 GLN A O 1
ATOM 641 N N . LEU A 1 86 ? 10.444 -0.217 1.608 1.00 94.38 86 LEU A N 1
ATOM 642 C CA . LEU A 1 86 ? 9.978 0.702 0.563 1.00 94.38 86 LEU A CA 1
ATOM 643 C C . LEU A 1 86 ? 11.108 1.590 0.032 1.00 94.38 86 LEU A C 1
ATOM 645 O O . LEU A 1 86 ? 11.220 1.783 -1.177 1.00 94.38 86 LEU A O 1
ATOM 649 N N . ALA A 1 87 ? 11.984 2.092 0.907 1.00 93.12 87 ALA A N 1
ATOM 650 C CA . ALA A 1 87 ? 13.143 2.876 0.486 1.00 93.12 87 ALA A CA 1
ATOM 651 C C . ALA A 1 87 ? 14.121 2.047 -0.369 1.00 93.12 87 ALA A C 1
ATOM 653 O O . ALA A 1 87 ? 14.628 2.533 -1.383 1.00 93.12 87 ALA A O 1
ATOM 654 N N . ALA A 1 88 ? 14.357 0.783 -0.001 1.00 92.50 88 ALA A N 1
ATOM 655 C CA . ALA A 1 88 ? 15.183 -0.130 -0.787 1.00 92.50 88 ALA A CA 1
ATOM 656 C C . ALA A 1 88 ? 14.558 -0.432 -2.160 1.00 92.50 88 ALA A C 1
ATOM 658 O O . ALA A 1 88 ? 15.250 -0.363 -3.177 1.00 92.50 88 ALA A O 1
ATOM 659 N N . GLN A 1 89 ? 13.249 -0.698 -2.210 1.00 93.75 89 GLN A N 1
ATOM 660 C CA . GLN A 1 89 ? 12.515 -0.911 -3.463 1.00 93.75 89 GLN A CA 1
ATOM 661 C C . GLN A 1 89 ? 12.558 0.324 -4.364 1.00 93.75 89 GLN A C 1
ATOM 663 O O . GLN A 1 89 ? 12.825 0.207 -5.559 1.00 93.75 89 GLN A O 1
ATOM 668 N N . TRP A 1 90 ? 12.365 1.513 -3.793 1.00 93.12 90 TRP A N 1
ATOM 669 C CA . TRP A 1 90 ? 12.469 2.768 -4.530 1.00 93.12 90 TRP A CA 1
ATOM 670 C C . TRP A 1 90 ? 13.854 2.946 -5.161 1.00 93.12 90 TRP A C 1
ATOM 672 O O . TRP A 1 90 ? 13.964 3.250 -6.349 1.00 93.12 90 TRP A O 1
ATOM 682 N N . ARG A 1 91 ? 14.921 2.669 -4.404 1.00 92.38 91 ARG A N 1
ATOM 683 C CA . ARG A 1 91 ? 16.295 2.720 -4.919 1.00 92.38 91 ARG A CA 1
ATOM 684 C C . ARG A 1 91 ? 16.526 1.724 -6.061 1.00 92.38 91 ARG A C 1
ATOM 686 O O . ARG A 1 91 ? 17.190 2.064 -7.036 1.00 92.38 91 ARG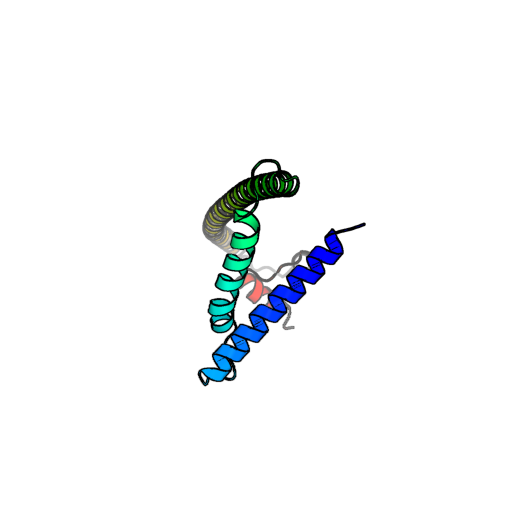 A O 1
ATOM 693 N N . LEU A 1 92 ? 15.978 0.511 -5.965 1.00 90.50 92 LEU A N 1
ATOM 694 C CA . LEU A 1 92 ? 16.062 -0.481 -7.043 1.00 90.50 92 LEU A CA 1
ATOM 695 C C . LEU A 1 92 ? 15.334 -0.016 -8.309 1.00 90.50 92 LEU A C 1
ATOM 697 O O . LEU A 1 92 ? 15.858 -0.197 -9.406 1.00 90.50 92 LEU A O 1
ATOM 701 N N . LEU A 1 93 ? 14.167 0.618 -8.168 1.00 90.25 93 LEU A N 1
ATOM 702 C CA . LEU A 1 93 ? 13.435 1.191 -9.300 1.00 90.25 93 LEU A CA 1
ATOM 703 C C . LEU A 1 93 ? 14.218 2.320 -9.977 1.00 90.25 93 LEU A C 1
ATOM 705 O O . LEU A 1 93 ? 14.261 2.370 -11.206 1.00 90.25 93 LEU A O 1
ATOM 709 N N . GLN A 1 94 ? 14.873 3.186 -9.198 1.00 89.31 94 GLN A N 1
ATOM 710 C CA . GLN A 1 94 ? 15.747 4.232 -9.736 1.00 89.31 94 GLN A CA 1
ATOM 711 C C . GLN A 1 94 ? 16.912 3.633 -10.531 1.00 89.31 94 GLN A C 1
ATOM 713 O O . GLN A 1 94 ? 17.097 3.982 -11.695 1.00 89.31 94 GLN A O 1
ATOM 718 N N . LEU A 1 95 ? 17.630 2.664 -9.952 1.00 90.12 95 LEU A N 1
ATOM 719 C CA . LEU A 1 95 ? 18.728 1.974 -10.637 1.00 90.12 95 LEU A CA 1
ATOM 720 C C . LEU A 1 95 ? 18.257 1.277 -11.917 1.00 90.12 95 LEU A C 1
ATOM 722 O O . LEU A 1 95 ? 18.923 1.350 -12.946 1.00 90.12 95 LEU A O 1
ATOM 726 N N . PHE A 1 96 ? 17.100 0.617 -11.880 1.00 87.69 96 PHE A N 1
ATOM 727 C CA . PHE A 1 96 ? 16.523 -0.010 -13.065 1.00 87.69 96 PHE A CA 1
ATOM 728 C C . PHE A 1 96 ? 16.211 1.020 -14.158 1.00 87.69 96 PHE A C 1
ATOM 730 O O . PHE A 1 96 ? 16.516 0.780 -15.326 1.00 87.69 96 PHE A O 1
ATOM 737 N N . ALA A 1 97 ? 15.632 2.167 -13.796 1.00 86.12 97 ALA A N 1
ATOM 738 C CA . ALA A 1 97 ? 15.328 3.233 -14.744 1.00 86.12 97 ALA A CA 1
ATOM 739 C C . ALA A 1 97 ? 16.603 3.814 -15.382 1.00 86.12 97 ALA A C 1
ATOM 741 O O . ALA A 1 97 ? 16.652 3.978 -16.602 1.00 86.12 97 ALA A O 1
ATOM 742 N N . GLU A 1 98 ? 17.647 4.052 -14.585 1.00 88.69 98 GLU A N 1
ATOM 743 C CA . GLU A 1 98 ? 18.957 4.515 -15.062 1.00 88.69 98 GLU A CA 1
ATOM 744 C C . GLU A 1 98 ? 19.603 3.507 -16.022 1.00 88.69 98 GLU A C 1
ATOM 746 O O . GLU A 1 98 ? 20.010 3.866 -17.129 1.00 88.69 98 GLU A O 1
ATOM 751 N N . GLN A 1 99 ? 19.636 2.224 -15.646 1.00 82.56 99 GLN A N 1
ATOM 752 C CA . GLN A 1 99 ? 20.184 1.157 -16.491 1.00 82.56 99 GLN A CA 1
ATOM 753 C C . GLN A 1 99 ? 19.388 0.988 -17.784 1.00 82.56 99 GLN A C 1
ATOM 755 O O . GLN A 1 99 ? 19.963 0.777 -18.851 1.00 82.56 99 GLN A O 1
ATOM 760 N N . ARG A 1 100 ? 18.061 1.127 -17.718 1.00 84.19 100 ARG A N 1
ATOM 761 C CA . ARG A 1 100 ? 17.202 1.089 -18.901 1.00 84.19 100 ARG A CA 1
ATOM 762 C C . ARG A 1 100 ? 17.503 2.250 -19.846 1.00 84.19 100 ARG A C 1
ATOM 764 O O . ARG A 1 100 ? 17.579 2.023 -21.050 1.00 84.19 100 ARG A O 1
ATOM 771 N N . ALA A 1 101 ? 17.702 3.459 -19.326 1.00 83.94 101 ALA A N 1
ATOM 772 C CA . ALA A 1 101 ? 18.085 4.608 -20.141 1.00 83.94 101 ALA A CA 1
ATOM 773 C C . ALA A 1 101 ? 19.449 4.389 -20.822 1.00 83.94 101 ALA A C 1
ATOM 775 O O . ALA A 1 101 ? 19.569 4.589 -22.031 1.00 83.94 101 ALA A O 1
ATOM 776 N N . ALA A 1 102 ? 20.445 3.893 -20.078 1.00 82.38 102 ALA A N 1
ATOM 777 C CA . ALA A 1 102 ? 21.764 3.563 -20.621 1.00 82.38 102 ALA A CA 1
ATOM 778 C C . ALA A 1 102 ? 21.693 2.471 -21.703 1.00 82.38 102 ALA A C 1
ATOM 780 O O . ALA A 1 102 ? 22.320 2.588 -22.756 1.00 82.38 102 ALA A O 1
ATOM 781 N N . TYR A 1 103 ? 20.886 1.432 -21.478 1.00 84.25 103 TYR A N 1
ATOM 782 C CA . TYR A 1 103 ? 20.644 0.380 -22.461 1.00 84.25 103 TYR A CA 1
ATOM 783 C C . TYR A 1 103 ? 19.997 0.921 -23.740 1.00 84.25 103 TYR A C 1
ATOM 785 O O . TYR A 1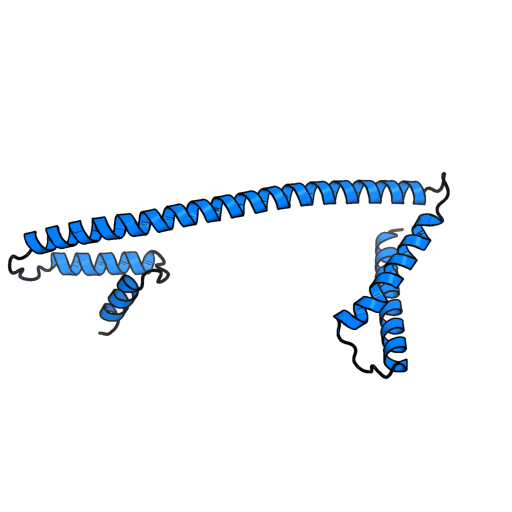 103 ? 20.425 0.561 -24.835 1.00 84.25 103 TYR A O 1
ATOM 793 N N . CYS A 1 104 ? 18.989 1.792 -23.625 1.00 82.00 104 CYS A N 1
ATOM 794 C CA . CYS A 1 104 ? 18.346 2.409 -24.785 1.00 82.00 104 CYS A CA 1
ATOM 795 C C . CYS A 1 104 ? 19.346 3.220 -25.623 1.00 82.00 104 CYS A C 1
ATOM 797 O O . CYS A 1 104 ? 19.387 3.036 -26.837 1.00 82.00 104 CYS A O 1
ATOM 799 N N . ALA A 1 105 ? 20.203 4.025 -24.987 1.00 79.31 105 ALA A N 1
ATOM 800 C CA . ALA A 1 105 ? 21.258 4.762 -25.687 1.00 79.31 105 ALA A CA 1
ATOM 801 C C . ALA A 1 105 ? 22.240 3.816 -26.407 1.00 79.31 105 ALA A C 1
ATOM 803 O O . ALA A 1 105 ? 22.535 3.989 -27.589 1.00 79.31 105 ALA A O 1
ATOM 804 N N . LEU A 1 106 ? 22.674 2.743 -25.736 1.00 78.38 106 LEU A N 1
ATOM 805 C CA . LEU A 1 106 ? 23.546 1.732 -26.340 1.00 78.38 106 LEU A CA 1
ATOM 806 C C . LEU A 1 106 ? 22.881 1.024 -27.532 1.00 78.38 106 LEU A C 1
ATOM 808 O O . LEU A 1 106 ? 23.532 0.729 -28.539 1.00 78.38 106 LEU A O 1
ATOM 812 N N . ALA A 1 107 ? 21.586 0.730 -27.432 1.00 77.25 107 ALA A N 1
ATOM 813 C CA . ALA A 1 107 ? 20.820 0.114 -28.508 1.00 77.25 107 ALA A CA 1
ATOM 814 C C . ALA A 1 107 ? 20.743 1.030 -29.744 1.00 77.25 107 ALA A C 1
ATOM 816 O O . ALA A 1 107 ? 20.883 0.552 -30.872 1.00 77.25 107 ALA A O 1
ATOM 817 N N . GLU A 1 108 ? 20.587 2.340 -29.549 1.00 78.94 108 GLU A N 1
ATOM 818 C CA . GLU A 1 108 ? 20.607 3.330 -30.631 1.00 78.94 108 GLU A CA 1
ATOM 819 C C . GLU A 1 108 ? 21.988 3.416 -31.303 1.00 78.94 108 GLU A C 1
ATOM 821 O O . GLU A 1 108 ? 22.092 3.306 -32.532 1.00 78.94 108 GLU A O 1
ATOM 826 N N . ASP A 1 109 ? 23.062 3.498 -30.515 1.00 73.88 109 ASP A N 1
ATOM 827 C CA . ASP A 1 109 ? 24.440 3.555 -31.024 1.00 73.88 109 ASP A CA 1
ATOM 828 C C . ASP A 1 109 ? 24.821 2.290 -31.808 1.00 73.88 109 ASP A C 1
ATOM 830 O O . ASP A 1 109 ? 25.383 2.338 -32.915 1.00 73.88 109 ASP A O 1
ATOM 834 N N . THR A 1 110 ? 24.472 1.124 -31.265 1.00 71.69 110 THR A N 1
ATOM 835 C CA . THR A 1 110 ? 24.736 -0.164 -31.918 1.00 71.69 110 THR A CA 1
ATOM 836 C C . THR A 1 110 ? 23.890 -0.352 -33.173 1.00 71.69 110 THR A C 1
ATOM 838 O O . THR A 1 110 ? 24.391 -0.916 -34.151 1.00 71.69 110 THR A O 1
ATOM 841 N N . ALA A 1 111 ? 22.665 0.181 -33.227 1.00 72.00 111 ALA A N 1
ATOM 842 C CA . ALA A 1 111 ? 21.849 0.170 -34.439 1.00 72.00 111 ALA A CA 1
ATOM 843 C C . ALA A 1 111 ? 22.518 0.943 -35.592 1.00 72.00 111 ALA A C 1
ATOM 845 O O . ALA A 1 111 ? 22.508 0.475 -36.740 1.00 72.00 111 ALA A O 1
ATOM 846 N N . VAL A 1 112 ? 23.169 2.079 -35.305 1.00 74.38 112 VAL A N 1
ATOM 847 C CA . VAL A 1 112 ? 23.939 2.841 -36.304 1.00 74.38 112 VAL A CA 1
ATOM 848 C C . VAL A 1 112 ? 25.126 2.021 -36.810 1.00 74.38 112 VAL A C 1
ATOM 850 O O . VAL A 1 112 ? 25.307 1.888 -38.026 1.00 74.38 112 VAL A O 1
ATOM 853 N N . LEU A 1 113 ? 25.914 1.426 -35.911 1.00 70.62 113 LEU A N 1
ATOM 854 C CA . LEU A 1 113 ? 27.061 0.588 -36.283 1.00 70.62 113 LEU A CA 1
ATOM 855 C C . LEU A 1 113 ? 26.636 -0.637 -37.099 1.00 70.62 113 LEU A C 1
ATOM 857 O O . LEU A 1 113 ? 27.213 -0.905 -38.157 1.00 70.62 113 LEU A O 1
ATOM 861 N N . TYR A 1 114 ? 25.581 -1.327 -36.668 1.00 71.50 114 TYR A N 1
ATOM 862 C CA . TYR A 1 114 ? 25.010 -2.469 -37.376 1.00 71.50 114 TYR A CA 1
ATOM 863 C C . TYR A 1 114 ? 24.525 -2.080 -38.776 1.00 71.50 114 TYR A C 1
ATOM 865 O O . TYR A 1 114 ? 24.788 -2.794 -39.744 1.00 71.50 114 TYR A O 1
ATOM 873 N N . SER A 1 115 ? 23.884 -0.915 -38.928 1.00 68.56 115 SER A N 1
ATOM 874 C CA . SER A 1 115 ? 23.439 -0.424 -40.238 1.00 68.56 115 SER A CA 1
ATOM 875 C C . SER A 1 115 ? 24.610 -0.164 -41.198 1.00 68.56 115 SER A C 1
ATOM 877 O O . SER A 1 115 ? 24.543 -0.559 -42.366 1.00 68.56 115 SER A O 1
ATOM 879 N N . LYS A 1 116 ? 25.724 0.400 -40.704 1.00 74.50 116 LYS A N 1
ATOM 880 C CA . LYS A 1 116 ? 26.960 0.619 -41.478 1.00 74.50 116 LYS A CA 1
ATOM 881 C C . LYS A 1 116 ? 27.623 -0.700 -41.871 1.00 74.50 116 LYS A C 1
ATOM 883 O O . LYS A 1 116 ? 28.056 -0.857 -43.013 1.00 74.50 116 LYS A O 1
ATOM 888 N N . LEU A 1 117 ? 27.688 -1.657 -40.946 1.00 73.56 117 LEU A N 1
ATOM 889 C CA . LEU A 1 117 ? 28.281 -2.975 -41.181 1.00 73.56 117 LEU A CA 1
ATOM 890 C C . LEU A 1 117 ? 27.448 -3.771 -42.195 1.00 73.56 117 LEU A C 1
ATOM 892 O O . LEU A 1 117 ? 28.000 -4.331 -43.142 1.00 73.56 117 LEU A O 1
ATOM 896 N N . ARG A 1 118 ? 26.117 -3.705 -42.084 1.00 72.88 118 ARG A N 1
ATOM 897 C CA . ARG A 1 118 ? 25.175 -4.263 -43.061 1.00 72.88 118 ARG A CA 1
ATOM 898 C C . ARG A 1 118 ? 25.313 -3.614 -44.438 1.00 72.88 118 ARG A C 1
ATOM 900 O O . ARG A 1 118 ? 25.327 -4.337 -45.429 1.00 72.88 118 ARG A O 1
ATOM 907 N N . ALA A 1 119 ? 25.442 -2.288 -44.522 1.00 74.75 119 ALA A N 1
ATOM 908 C CA . ALA A 1 119 ? 25.648 -1.587 -45.792 1.00 74.75 119 ALA A CA 1
ATOM 909 C C . ALA A 1 119 ? 26.979 -1.981 -46.456 1.00 74.75 119 ALA A C 1
ATOM 911 O O . ALA A 1 119 ? 27.007 -2.273 -47.651 1.00 74.75 119 ALA A O 1
ATOM 912 N N . ARG A 1 120 ? 28.066 -2.076 -45.675 1.00 74.81 120 ARG A N 1
ATOM 913 C CA . ARG A 1 120 ? 29.368 -2.573 -46.152 1.00 74.81 120 ARG A CA 1
ATOM 914 C C . ARG A 1 120 ? 29.292 -4.026 -46.613 1.00 74.81 120 ARG A C 1
ATOM 916 O O . ARG A 1 120 ? 29.838 -4.349 -47.662 1.00 74.81 120 ARG A O 1
ATOM 923 N N . HIS A 1 121 ? 28.605 -4.889 -45.865 1.00 69.12 121 HIS A N 1
ATOM 924 C CA . HIS A 1 121 ? 28.411 -6.284 -46.248 1.00 69.12 121 HIS A CA 1
ATOM 925 C C . HIS A 1 121 ? 27.602 -6.391 -47.544 1.00 69.12 121 HIS A C 1
ATOM 927 O O . HIS A 1 121 ? 28.083 -7.006 -48.484 1.00 69.12 121 HIS A O 1
ATOM 933 N N . ALA A 1 122 ? 26.464 -5.695 -47.650 1.00 68.44 122 ALA A N 1
ATOM 934 C CA . ALA A 1 122 ? 25.638 -5.656 -48.857 1.00 68.44 122 ALA A CA 1
ATOM 935 C C . ALA A 1 122 ? 26.397 -5.123 -50.084 1.00 68.44 122 ALA A C 1
ATOM 937 O O . ALA A 1 122 ? 26.243 -5.660 -51.177 1.00 68.44 122 ALA A O 1
ATOM 938 N N . ALA A 1 123 ? 27.245 -4.102 -49.918 1.00 70.12 123 ALA A N 1
ATOM 939 C CA . ALA A 1 123 ? 28.111 -3.607 -50.988 1.00 70.12 123 ALA A CA 1
ATOM 940 C C . ALA A 1 123 ? 29.156 -4.652 -51.420 1.00 70.12 123 ALA A C 1
ATOM 942 O O . ALA A 1 123 ? 29.437 -4.784 -52.607 1.00 70.12 123 ALA A O 1
ATOM 943 N N . ARG A 1 124 ? 29.690 -5.433 -50.473 1.00 65.38 124 ARG A N 1
ATOM 944 C CA . ARG A 1 124 ? 30.680 -6.494 -50.722 1.00 65.38 124 ARG A CA 1
ATOM 945 C C . ARG A 1 124 ? 30.054 -7.771 -51.298 1.00 65.38 124 ARG A C 1
ATOM 947 O O . ARG A 1 124 ? 30.716 -8.491 -52.038 1.00 65.38 124 ARG A O 1
ATOM 954 N N . THR A 1 125 ? 28.785 -8.034 -50.992 1.00 58.34 125 THR A N 1
ATOM 955 C CA . THR A 1 125 ? 28.000 -9.175 -51.486 1.00 58.34 125 THR A CA 1
ATOM 956 C C . THR A 1 125 ? 27.096 -8.823 -52.670 1.00 58.34 125 THR A C 1
ATOM 958 O O . THR A 1 125 ? 26.327 -9.678 -53.100 1.00 58.34 125 THR A O 1
ATOM 961 N N . ARG A 1 126 ? 27.203 -7.615 -53.254 1.00 51.47 126 ARG A N 1
ATOM 962 C CA . ARG A 1 126 ? 26.681 -7.272 -54.596 1.00 51.47 126 ARG A CA 1
ATOM 963 C C . ARG A 1 126 ? 27.495 -7.992 -55.688 1.00 51.47 126 ARG A C 1
ATOM 965 O O . ARG A 1 126 ? 28.058 -7.388 -56.591 1.00 51.47 126 ARG A O 1
ATOM 972 N N . ARG A 1 127 ? 27.566 -9.315 -55.601 1.00 54.09 127 ARG A N 1
ATOM 973 C CA . ARG A 1 127 ? 27.677 -10.195 -56.765 1.00 54.09 127 ARG A CA 1
ATOM 974 C C . ARG A 1 127 ? 26.285 -10.789 -56.979 1.00 54.09 127 ARG A C 1
ATOM 976 O O . ARG A 1 127 ? 25.590 -11.012 -55.988 1.00 54.09 127 ARG A O 1
ATOM 983 N N . PRO A 1 128 ? 25.850 -11.021 -58.225 1.00 47.38 128 PRO A N 1
ATOM 984 C CA . PRO A 1 128 ? 24.557 -11.642 -58.475 1.00 47.38 128 PRO A CA 1
ATOM 985 C C . PRO A 1 128 ? 24.579 -13.039 -57.845 1.00 47.38 128 PRO A C 1
ATOM 987 O O . PRO A 1 128 ? 25.289 -13.922 -58.319 1.00 47.38 128 PRO A O 1
ATOM 990 N N . SER A 1 129 ? 23.880 -13.229 -56.724 1.00 49.62 129 SER A N 1
ATOM 991 C CA . SER A 1 129 ? 23.792 -14.534 -56.080 1.00 49.62 129 SER A CA 1
ATOM 992 C C . SER A 1 129 ? 22.617 -15.301 -56.673 1.00 49.62 129 SER A C 1
ATOM 994 O O . SER A 1 129 ? 21.450 -14.960 -56.481 1.00 49.62 129 SER A O 1
ATOM 996 N N . GLN A 1 130 ? 22.932 -16.387 -57.377 1.00 53.16 130 GLN A N 1
ATOM 997 C CA . GLN A 1 130 ? 22.040 -17.539 -57.396 1.00 53.16 130 GLN A CA 1
ATOM 998 C C . GLN A 1 130 ? 21.731 -17.897 -55.936 1.00 53.16 130 GLN A C 1
ATOM 1000 O O . GLN A 1 130 ? 22.646 -18.111 -55.135 1.00 53.16 130 GLN A O 1
ATOM 1005 N N . ARG A 1 131 ? 20.445 -17.901 -55.569 1.00 57.25 131 ARG A N 1
ATOM 1006 C CA . ARG A 1 131 ? 19.989 -18.345 -54.247 1.00 57.25 131 ARG A CA 1
ATOM 1007 C C . ARG A 1 131 ? 20.399 -19.805 -54.070 1.00 57.25 131 ARG A C 1
ATOM 1009 O O . ARG A 1 131 ? 19.872 -20.674 -54.754 1.00 57.25 131 ARG A O 1
ATOM 1016 N N . SER A 1 132 ? 21.355 -20.073 -53.183 1.00 64.38 132 SER A N 1
ATOM 1017 C CA . SER A 1 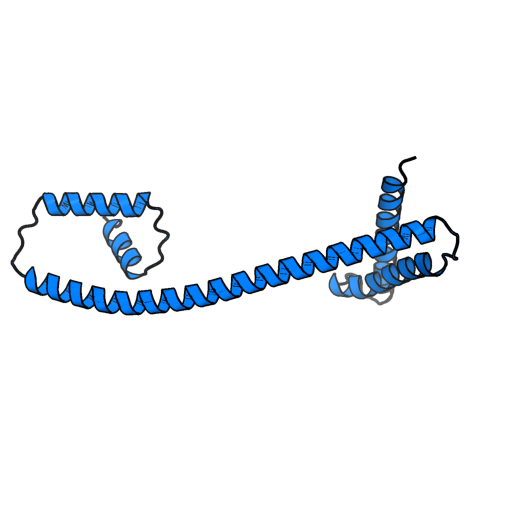132 ? 21.733 -21.444 -52.845 1.00 64.38 132 SER A CA 1
ATOM 1018 C C . SER A 1 132 ? 20.781 -21.999 -51.784 1.00 64.38 132 SER A C 1
ATOM 1020 O O . SER A 1 132 ? 20.372 -21.283 -50.869 1.00 64.38 132 SER A O 1
ATOM 1022 N N . ALA A 1 133 ? 20.457 -23.290 -51.871 1.00 66.94 133 ALA A N 1
ATOM 1023 C CA . ALA A 1 133 ? 19.572 -23.978 -50.923 1.00 66.94 133 ALA A CA 1
ATOM 1024 C C . ALA A 1 133 ? 20.043 -23.873 -49.455 1.00 66.94 133 ALA A C 1
ATOM 1026 O O . ALA A 1 133 ? 19.241 -23.935 -48.526 1.00 66.94 133 ALA A O 1
ATOM 1027 N N . ALA A 1 134 ? 21.344 -23.658 -49.230 1.00 62.00 134 ALA A N 1
ATOM 1028 C CA . ALA A 1 134 ? 21.907 -23.426 -47.902 1.00 62.00 134 ALA A CA 1
ATOM 1029 C C . ALA A 1 134 ? 21.439 -22.095 -47.282 1.00 62.00 134 ALA A C 1
ATOM 1031 O O . ALA A 1 134 ? 21.222 -22.023 -46.073 1.00 62.00 134 ALA A O 1
ATOM 1032 N N . ALA A 1 135 ? 21.243 -21.055 -48.098 1.00 63.22 135 ALA A N 1
ATOM 1033 C CA . ALA A 1 135 ? 20.745 -19.765 -47.630 1.00 63.22 135 ALA A CA 1
ATOM 1034 C C . ALA A 1 135 ? 19.258 -19.827 -47.240 1.00 63.22 135 ALA A C 1
ATOM 1036 O O . ALA A 1 135 ? 18.849 -19.148 -46.299 1.00 63.22 135 ALA A O 1
ATOM 1037 N N . GLU A 1 136 ? 18.461 -20.662 -47.915 1.00 63.22 136 GLU A N 1
ATOM 1038 C CA . GLU A 1 136 ? 17.056 -20.879 -47.544 1.00 63.22 136 GLU A CA 1
ATOM 1039 C C . GLU A 1 136 ? 16.919 -21.679 -46.246 1.00 63.22 136 GLU A C 1
ATOM 1041 O O . GLU A 1 136 ? 16.197 -21.248 -45.350 1.00 63.22 136 GLU A O 1
ATOM 1046 N N . ARG A 1 137 ? 17.714 -22.739 -46.059 1.00 69.00 137 ARG A N 1
ATOM 1047 C CA . ARG A 1 137 ? 17.737 -23.486 -44.786 1.00 69.00 137 ARG A CA 1
ATOM 1048 C C . ARG A 1 137 ? 18.177 -22.625 -43.602 1.00 69.00 137 ARG A C 1
ATOM 1050 O O . ARG A 1 137 ? 17.608 -22.719 -42.520 1.00 69.00 137 ARG A O 1
ATOM 1057 N N . MET A 1 138 ? 19.163 -21.748 -43.802 1.00 65.25 138 MET A N 1
ATOM 1058 C CA . MET A 1 138 ? 19.606 -20.817 -42.757 1.00 65.25 138 MET A CA 1
ATOM 1059 C C . MET A 1 138 ? 18.514 -19.794 -42.403 1.00 65.25 138 MET A C 1
ATOM 1061 O O . MET A 1 138 ? 18.359 -19.419 -41.242 1.00 65.25 138 MET A O 1
ATOM 1065 N N . ARG A 1 139 ? 17.724 -19.360 -43.394 1.00 64.81 139 ARG A N 1
ATOM 1066 C CA . ARG A 1 139 ? 16.572 -18.473 -43.188 1.00 64.81 139 ARG A CA 1
ATOM 1067 C C . ARG A 1 139 ? 15.466 -19.157 -42.383 1.00 64.81 139 ARG A C 1
ATOM 1069 O O . ARG A 1 139 ? 14.933 -18.534 -41.469 1.00 64.81 139 ARG A O 1
ATOM 1076 N N . GLU A 1 140 ? 15.139 -20.407 -42.694 1.00 65.06 140 GLU A N 1
ATOM 1077 C CA . GLU A 1 140 ? 14.141 -21.189 -41.949 1.00 65.06 140 GLU A CA 1
ATOM 1078 C C . GLU A 1 140 ? 14.573 -21.432 -40.498 1.00 65.06 140 GLU A C 1
ATOM 1080 O O . GLU A 1 140 ? 13.778 -21.252 -39.577 1.00 65.06 140 GLU A O 1
ATOM 1085 N N . LEU A 1 141 ? 15.853 -21.740 -40.275 1.00 69.00 141 LEU A N 1
ATOM 1086 C CA . LEU A 1 141 ? 16.392 -21.982 -38.936 1.00 69.00 141 LEU A CA 1
ATOM 1087 C C . LEU A 1 141 ? 16.357 -20.723 -38.051 1.00 69.00 141 LEU A C 1
ATOM 1089 O O . LEU A 1 141 ? 16.014 -20.799 -36.872 1.00 69.00 141 LEU A O 1
ATOM 1093 N N . LEU A 1 142 ? 16.649 -19.551 -38.626 1.00 65.88 142 LEU A N 1
ATOM 1094 C CA . LEU A 1 142 ? 16.542 -18.269 -37.920 1.00 65.88 142 LEU A CA 1
ATOM 1095 C C . LEU A 1 142 ? 15.093 -17.921 -37.557 1.00 65.88 142 LEU A C 1
ATOM 1097 O O . LEU A 1 142 ? 14.854 -17.375 -36.482 1.00 65.88 142 LEU A O 1
ATOM 1101 N N . LEU A 1 143 ? 14.123 -18.255 -38.413 1.00 61.28 143 LEU A N 1
ATOM 1102 C CA . LEU A 1 143 ? 12.703 -18.069 -38.100 1.00 61.28 143 LEU A CA 1
ATOM 1103 C C . LEU A 1 143 ? 12.263 -18.959 -36.939 1.00 61.28 143 LEU A C 1
ATOM 1105 O O . LEU A 1 143 ? 11.591 -18.486 -36.025 1.00 61.28 143 LEU A O 1
ATOM 1109 N N . LEU A 1 144 ? 12.701 -20.215 -36.941 1.00 65.00 144 LEU A N 1
ATOM 1110 C CA . LEU A 1 144 ? 12.410 -21.172 -35.876 1.00 65.00 144 LEU A CA 1
ATOM 1111 C C . LEU A 1 144 ? 12.975 -20.716 -34.525 1.00 65.00 144 LEU A C 1
ATOM 1113 O O . LEU A 1 144 ? 12.267 -20.766 -33.523 1.00 65.00 144 LEU A O 1
ATOM 1117 N N . LEU A 1 145 ? 14.200 -20.184 -34.508 1.00 63.28 145 LEU A N 1
ATOM 1118 C CA . LEU A 1 145 ? 14.828 -19.626 -33.305 1.00 63.28 145 LEU A CA 1
ATOM 1119 C C . LEU A 1 145 ? 14.109 -18.381 -32.769 1.00 63.28 145 LEU A C 1
ATOM 1121 O O . LEU A 1 145 ? 13.979 -18.227 -31.558 1.00 63.28 145 LEU A O 1
ATOM 1125 N N . ILE A 1 146 ? 13.617 -17.501 -33.645 1.00 61.31 146 ILE A N 1
ATOM 1126 C CA . ILE A 1 146 ? 12.878 -16.293 -33.238 1.00 61.31 146 ILE A CA 1
ATOM 1127 C C . ILE A 1 146 ? 11.497 -16.658 -32.673 1.00 61.31 146 ILE A C 1
ATOM 1129 O O . ILE A 1 146 ? 11.068 -16.076 -31.676 1.00 61.31 146 ILE A O 1
ATOM 1133 N N . VAL A 1 147 ? 10.818 -17.638 -33.279 1.00 59.91 147 VAL A N 1
ATOM 1134 C CA . VAL A 1 147 ? 9.502 -18.119 -32.829 1.00 59.91 147 VAL A CA 1
ATOM 1135 C C . VAL A 1 147 ? 9.615 -18.915 -31.523 1.00 59.91 147 VAL A C 1
ATOM 1137 O O . VAL A 1 147 ? 8.843 -18.668 -30.601 1.00 59.91 147 VAL A O 1
ATOM 1140 N N . GLN A 1 148 ? 10.591 -19.822 -31.399 1.00 59.91 148 GLN A N 1
ATOM 1141 C CA . GLN A 1 148 ? 10.802 -20.592 -30.163 1.00 59.91 148 GLN A CA 1
ATOM 1142 C C . GLN A 1 148 ? 11.420 -19.760 -29.032 1.00 59.91 148 GLN A C 1
ATOM 1144 O O . GLN A 1 148 ? 11.173 -20.044 -27.864 1.00 59.91 148 GLN A O 1
ATOM 1149 N N . GLY A 1 149 ? 12.185 -18.715 -29.358 1.00 59.31 149 GLY A N 1
ATOM 1150 C CA . GLY A 1 149 ? 12.819 -17.818 -28.390 1.00 59.31 149 GLY A CA 1
ATOM 1151 C C . GLY A 1 149 ? 11.885 -16.791 -27.738 1.00 59.31 149 GLY A C 1
ATOM 1152 O O . GLY A 1 149 ? 12.371 -15.931 -27.009 1.00 59.31 149 GLY A O 1
ATOM 1153 N N . GLY A 1 150 ? 10.573 -16.838 -28.000 1.00 53.53 150 GLY A N 1
ATOM 1154 C CA . GLY A 1 150 ? 9.601 -15.952 -27.350 1.00 53.53 150 GLY A CA 1
ATOM 1155 C C . GLY A 1 150 ? 9.752 -14.481 -27.745 1.00 53.53 150 GLY A C 1
ATOM 1156 O O . GLY A 1 150 ? 9.611 -13.593 -26.908 1.00 53.53 150 GLY A O 1
ATOM 1157 N N . TYR A 1 151 ? 10.072 -14.192 -29.009 1.00 61.72 151 TYR A N 1
ATOM 1158 C CA . TYR A 1 151 ? 10.164 -12.810 -29.475 1.00 61.72 151 TYR A CA 1
ATOM 1159 C C . TYR A 1 151 ? 8.807 -12.089 -29.353 1.00 61.72 151 TYR A C 1
ATOM 1161 O O . TYR A 1 151 ? 7.862 -12.385 -30.079 1.00 61.72 151 TYR A O 1
ATOM 1169 N N . HIS A 1 152 ? 8.722 -11.112 -28.447 1.00 55.56 152 HIS A N 1
ATOM 1170 C CA . HIS A 1 152 ? 7.481 -10.400 -28.105 1.00 55.56 152 HIS A CA 1
ATOM 1171 C C . HIS A 1 152 ? 7.176 -9.163 -28.970 1.00 55.56 152 HIS A C 1
ATOM 1173 O O . HIS A 1 152 ? 6.350 -8.340 -28.588 1.00 55.56 152 HIS A O 1
ATOM 1179 N N . GLY A 1 153 ? 7.823 -9.011 -30.127 1.00 55.25 153 GLY A N 1
ATOM 1180 C CA . GLY A 1 153 ? 7.505 -7.929 -31.063 1.00 55.25 153 GLY A CA 1
ATOM 1181 C C . GLY A 1 153 ? 7.912 -6.539 -30.574 1.00 55.25 153 GLY A C 1
ATOM 1182 O O . GLY A 1 153 ? 7.095 -5.632 -30.444 1.00 55.25 153 GLY A O 1
ATOM 1183 N N . THR A 1 154 ? 9.190 -6.380 -30.235 1.00 53.66 154 THR A N 1
ATOM 1184 C CA . THR A 1 154 ? 9.723 -5.141 -29.649 1.00 53.66 154 THR A CA 1
ATOM 1185 C C . THR A 1 154 ? 10.352 -4.193 -30.668 1.00 53.66 154 THR A C 1
ATOM 1187 O O . THR A 1 154 ? 10.747 -3.088 -30.298 1.00 53.66 154 THR A O 1
ATOM 1190 N N . HIS A 1 155 ? 10.479 -4.590 -31.941 1.00 54.59 155 HIS A N 1
ATOM 1191 C CA . HIS A 1 155 ? 11.183 -3.789 -32.938 1.00 54.59 155 HIS A CA 1
ATOM 1192 C C . HIS A 1 155 ? 10.419 -3.728 -34.275 1.00 54.59 155 HIS A C 1
ATOM 1194 O O . HIS A 1 155 ? 10.419 -4.705 -35.031 1.00 54.59 155 HIS A O 1
ATOM 1200 N N . PRO A 1 156 ? 9.912 -2.546 -34.688 1.00 59.50 156 PRO A N 1
ATOM 1201 C CA . PRO A 1 156 ? 8.946 -2.416 -35.786 1.00 59.50 156 PRO A CA 1
ATOM 1202 C C . PRO A 1 156 ? 9.466 -2.895 -37.150 1.00 59.50 156 PRO A C 1
ATOM 1204 O O . PRO A 1 156 ? 8.695 -3.299 -38.020 1.00 59.50 156 PRO A O 1
ATOM 1207 N N . ARG A 1 157 ? 10.791 -2.905 -37.361 1.00 54.69 157 ARG A N 1
ATOM 1208 C CA . ARG A 1 157 ? 11.393 -3.499 -38.572 1.00 54.69 157 ARG A CA 1
ATOM 1209 C C . ARG A 1 157 ? 11.419 -5.027 -38.567 1.00 54.69 157 ARG A C 1
ATOM 1211 O O . ARG A 1 157 ? 11.339 -5.606 -39.647 1.00 54.69 157 ARG A O 1
ATOM 1218 N N . VAL A 1 158 ? 11.573 -5.653 -37.402 1.00 55.47 158 VAL A N 1
ATOM 1219 C CA . VAL A 1 158 ? 11.529 -7.113 -37.252 1.00 55.47 158 VAL A CA 1
ATOM 1220 C C . VAL A 1 158 ? 10.075 -7.558 -37.339 1.00 55.47 158 VAL A C 1
ATOM 1222 O O . VAL A 1 158 ? 9.790 -8.464 -38.107 1.00 55.47 158 VAL A O 1
ATOM 1225 N N . ASP A 1 159 ? 9.145 -6.822 -36.732 1.00 59.34 159 ASP A N 1
ATOM 1226 C CA . ASP A 1 159 ? 7.702 -7.080 -36.850 1.00 59.34 159 ASP A CA 1
ATOM 1227 C C . ASP A 1 159 ? 7.209 -6.942 -38.292 1.00 59.34 159 ASP A C 1
ATOM 1229 O O . ASP A 1 159 ? 6.515 -7.812 -38.818 1.00 59.34 159 ASP A O 1
ATOM 1233 N N . GLY A 1 160 ? 7.638 -5.885 -38.988 1.00 65.38 160 GLY A N 1
ATOM 1234 C CA . GLY A 1 160 ? 7.357 -5.705 -40.412 1.00 65.38 160 GLY A CA 1
ATOM 1235 C C . GLY A 1 160 ? 8.074 -6.717 -41.313 1.00 65.38 160 GLY A C 1
ATOM 1236 O O . GLY A 1 160 ? 7.679 -6.919 -42.460 1.00 65.38 160 GLY A O 1
ATOM 1237 N N . TRP A 1 161 ? 9.148 -7.351 -40.843 1.00 61.03 161 TRP A N 1
ATOM 1238 C CA . TRP A 1 161 ? 9.832 -8.423 -41.566 1.00 61.03 161 TRP A CA 1
ATOM 1239 C C . TRP A 1 161 ? 9.152 -9.777 -41.335 1.00 61.03 161 TRP A C 1
ATOM 1241 O O . TRP A 1 161 ? 8.842 -10.442 -42.316 1.00 61.03 161 TRP A O 1
ATOM 1251 N N . VAL A 1 162 ? 8.804 -10.118 -40.091 1.00 60.69 162 VAL A N 1
ATOM 1252 C CA . VAL A 1 162 ? 8.010 -11.301 -39.722 1.00 60.69 162 VAL A CA 1
ATOM 1253 C C . VAL A 1 162 ? 6.652 -11.277 -40.424 1.00 60.69 162 VAL A C 1
ATOM 1255 O O . VAL A 1 162 ? 6.311 -12.250 -41.084 1.00 60.69 162 VAL A O 1
ATOM 1258 N N . ARG A 1 163 ? 5.929 -10.145 -40.417 1.00 62.53 163 ARG A N 1
ATOM 1259 C CA . ARG A 1 163 ? 4.651 -10.007 -41.149 1.00 62.53 163 ARG A CA 1
ATOM 1260 C C . ARG A 1 163 ? 4.772 -10.271 -42.648 1.00 62.53 163 ARG A C 1
ATOM 1262 O O . ARG A 1 163 ? 3.865 -10.834 -43.241 1.00 62.53 163 ARG A O 1
ATOM 1269 N N . ARG A 1 164 ? 5.880 -9.869 -43.278 1.00 65.44 164 ARG A N 1
ATOM 1270 C CA . ARG A 1 164 ? 6.120 -10.137 -44.709 1.00 65.44 164 ARG A CA 1
ATOM 1271 C C . ARG A 1 164 ? 6.482 -11.592 -44.996 1.00 65.44 164 ARG A C 1
ATOM 1273 O O . ARG A 1 164 ? 6.448 -11.995 -46.150 1.00 65.44 164 ARG A O 1
ATOM 1280 N N . LEU A 1 165 ? 6.869 -12.345 -43.972 1.00 53.03 165 LEU A N 1
ATOM 1281 C CA . LEU A 1 165 ? 7.260 -13.746 -44.070 1.00 53.03 165 LEU A CA 1
ATOM 1282 C C . LEU A 1 165 ? 6.124 -14.710 -43.720 1.00 53.03 165 LEU A C 1
ATOM 1284 O O . LEU A 1 165 ? 6.173 -15.846 -44.167 1.00 53.03 165 LEU A O 1
ATOM 1288 N N . THR A 1 166 ? 5.126 -14.271 -42.951 1.00 54.09 166 THR A N 1
ATOM 1289 C CA . THR A 1 166 ? 3.939 -15.066 -42.600 1.00 54.09 166 THR A CA 1
ATOM 1290 C C . THR A 1 166 ? 2.738 -14.843 -43.526 1.00 54.09 166 THR A C 1
ATOM 1292 O O . THR A 1 166 ? 1.763 -15.574 -43.414 1.00 54.09 166 THR A O 1
ATOM 1295 N N . LEU A 1 167 ? 2.784 -13.856 -44.430 1.00 43.59 167 LEU A N 1
ATOM 1296 C CA . LEU A 1 167 ? 1.727 -13.552 -45.413 1.00 43.59 167 LEU A CA 1
ATOM 1297 C C . LEU A 1 167 ? 1.966 -14.206 -46.791 1.00 43.59 167 LEU A C 1
ATOM 1299 O O . LEU A 1 167 ? 1.805 -13.564 -47.828 1.00 43.59 167 LEU A O 1
ATOM 1303 N N . THR A 1 168 ? 2.348 -15.480 -46.800 1.00 43.09 168 THR A N 1
ATOM 1304 C CA . THR A 1 168 ? 2.281 -16.370 -47.976 1.00 43.09 168 THR A CA 1
ATOM 1305 C C . THR A 1 168 ? 1.334 -17.505 -47.666 1.00 43.09 168 THR A C 1
ATOM 1307 O O . THR A 1 168 ? 0.482 -17.800 -48.527 1.00 43.09 168 THR A O 1
#